Protein AF-A0A1B6MK88-F1 (afdb_monomer_lite)

pLDDT: mean 78.83, std 9.27, range [40.16, 91.38]

Structure (mmCIF, N/CA/C/O backbone):
data_AF-A0A1B6MK88-F1
#
_entry.id   AF-A0A1B6MK88-F1
#
loop_
_atom_site.group_PDB
_atom_site.id
_atom_site.type_symbol
_atom_site.label_atom_id
_atom_site.label_alt_id
_atom_site.label_comp_id
_atom_site.label_asym_id
_atom_site.label_entity_id
_atom_site.label_seq_id
_atom_site.pdbx_PDB_ins_code
_atom_site.Cartn_x
_atom_site.Cartn_y
_atom_site.Cartn_z
_atom_site.occupancy
_atom_site.B_iso_or_equiv
_atom_site.auth_seq_id
_atom_site.auth_comp_id
_atom_site.auth_asym_id
_atom_site.auth_atom_id
_atom_site.pdbx_PDB_model_num
ATOM 1 N N . HIS A 1 1 ? 33.446 7.384 -20.327 1.00 40.16 1 HIS A N 1
ATOM 2 C CA . HIS A 1 1 ? 32.654 6.382 -19.586 1.00 40.16 1 HIS A CA 1
ATOM 3 C C . HIS A 1 1 ? 31.606 7.085 -18.736 1.00 40.16 1 HIS A C 1
ATOM 5 O O . HIS A 1 1 ? 31.945 7.666 -17.711 1.00 40.16 1 HIS A O 1
ATOM 11 N N . GLY A 1 2 ? 30.368 7.143 -19.234 1.00 53.16 2 GLY A N 1
ATOM 12 C CA . GLY A 1 2 ? 29.246 7.795 -18.556 1.00 53.16 2 GLY A CA 1
ATOM 13 C C . GLY A 1 2 ? 28.803 6.989 -17.339 1.00 53.16 2 GLY A C 1
ATOM 14 O O . GLY A 1 2 ? 28.824 5.761 -17.363 1.00 53.16 2 GLY A O 1
ATOM 15 N N . LYS A 1 3 ? 28.448 7.677 -16.255 1.00 60.31 3 LYS A N 1
ATOM 16 C CA . LYS A 1 3 ? 27.880 7.045 -15.062 1.00 60.31 3 LYS A CA 1
ATOM 17 C C . LYS A 1 3 ? 26.518 6.463 -15.449 1.00 60.31 3 LYS A C 1
ATOM 19 O O . LYS A 1 3 ? 25.598 7.232 -15.710 1.00 60.31 3 LYS A O 1
ATOM 24 N N . HIS A 1 4 ? 26.408 5.140 -15.522 1.00 69.56 4 HIS A N 1
ATOM 25 C CA . HIS A 1 4 ? 25.116 4.473 -15.666 1.00 69.56 4 HIS A CA 1
ATOM 26 C C . HIS A 1 4 ? 24.305 4.680 -14.389 1.00 69.56 4 HIS A C 1
ATOM 28 O O . HIS A 1 4 ? 24.852 4.558 -13.295 1.00 69.56 4 HIS A O 1
ATOM 34 N N . TYR A 1 5 ? 23.030 5.031 -14.528 1.00 78.00 5 TYR A N 1
ATOM 35 C CA . TYR A 1 5 ? 22.099 5.079 -13.407 1.00 78.00 5 TYR A CA 1
ATOM 36 C C . TYR A 1 5 ? 21.602 3.668 -13.100 1.00 78.00 5 TYR A C 1
ATOM 38 O O . TYR A 1 5 ? 21.446 2.849 -14.004 1.00 78.00 5 TYR A O 1
ATOM 46 N N . ASP A 1 6 ? 21.353 3.391 -11.827 1.00 80.25 6 ASP A N 1
ATOM 47 C CA . ASP A 1 6 ? 20.857 2.095 -11.378 1.00 80.25 6 ASP A CA 1
ATOM 48 C C . ASP A 1 6 ? 19.701 2.319 -10.388 1.00 80.25 6 ASP A C 1
ATOM 50 O O . ASP A 1 6 ? 19.936 2.737 -9.249 1.00 80.25 6 ASP A O 1
ATOM 54 N N . PRO A 1 7 ? 18.445 2.086 -10.814 1.00 77.31 7 PRO A N 1
ATOM 55 C CA . PRO A 1 7 ? 17.267 2.299 -9.978 1.00 77.31 7 PRO A CA 1
ATOM 56 C C . PRO A 1 7 ? 17.134 1.252 -8.862 1.00 77.31 7 PRO A C 1
ATOM 58 O O . PRO A 1 7 ? 16.317 1.435 -7.963 1.00 77.31 7 PRO A O 1
ATOM 61 N N . SER A 1 8 ? 17.922 0.168 -8.892 1.00 80.81 8 SER A N 1
ATOM 62 C CA . SER A 1 8 ? 17.952 -0.834 -7.818 1.00 80.81 8 SER A CA 1
ATOM 63 C C . SER A 1 8 ? 18.765 -0.380 -6.600 1.00 80.81 8 SER A C 1
ATOM 65 O O . SER A 1 8 ? 18.667 -0.977 -5.524 1.00 80.81 8 SER A O 1
ATOM 67 N N . LYS A 1 9 ? 19.572 0.679 -6.757 1.00 84.12 9 LYS A N 1
ATOM 68 C CA . LYS A 1 9 ? 20.380 1.253 -5.679 1.00 84.12 9 LYS A CA 1
ATOM 69 C C . LYS A 1 9 ? 19.544 2.086 -4.727 1.00 84.12 9 LYS A C 1
ATOM 71 O O . LYS A 1 9 ? 18.450 2.549 -5.044 1.00 84.12 9 LYS A O 1
ATOM 76 N N . ARG A 1 10 ? 20.074 2.270 -3.519 1.00 81.00 10 ARG A N 1
ATOM 77 C CA . ARG A 1 10 ? 19.398 3.071 -2.505 1.00 81.00 10 ARG A CA 1
ATOM 78 C C . ARG A 1 10 ? 19.407 4.559 -2.885 1.00 81.00 10 ARG A C 1
ATOM 80 O O . ARG A 1 10 ? 20.339 5.001 -3.559 1.00 81.00 10 ARG A O 1
ATOM 87 N N . PRO A 1 11 ? 18.418 5.350 -2.425 1.00 79.88 11 PRO A N 1
ATOM 88 C CA . PRO A 1 11 ? 18.299 6.759 -2.798 1.00 79.88 11 PRO A CA 1
ATOM 89 C C . PRO A 1 11 ? 19.488 7.657 -2.435 1.00 79.88 11 PRO A C 1
ATOM 91 O O . PRO A 1 11 ? 19.638 8.735 -3.002 1.00 79.88 11 PRO A O 1
ATOM 94 N N . ASP A 1 12 ? 20.306 7.235 -1.474 1.00 80.19 12 ASP A N 1
ATOM 95 C CA . ASP A 1 12 ? 21.502 7.919 -0.985 1.00 80.19 12 ASP A CA 1
ATOM 96 C C . ASP A 1 12 ? 22.758 7.658 -1.836 1.00 80.19 12 ASP A C 1
ATOM 98 O O . ASP A 1 12 ? 23.760 8.365 -1.704 1.00 80.19 12 ASP A O 1
ATOM 102 N N . GLU A 1 13 ? 22.723 6.679 -2.741 1.00 83.81 13 GLU A N 1
ATOM 103 C CA . GLU A 1 13 ? 23.849 6.375 -3.618 1.00 83.81 13 GLU A CA 1
ATOM 104 C C . GLU A 1 13 ? 23.907 7.320 -4.827 1.00 83.81 13 GLU A C 1
ATOM 106 O O . GLU A 1 13 ? 22.906 7.621 -5.470 1.00 83.81 13 GLU A O 1
ATOM 111 N N . LYS A 1 14 ? 25.122 7.730 -5.220 1.00 79.62 14 LYS A N 1
ATOM 112 C CA . LYS A 1 14 ? 25.364 8.640 -6.364 1.00 79.62 14 LYS A CA 1
ATOM 113 C C . LYS A 1 14 ? 24.865 8.107 -7.715 1.00 79.62 14 LYS A C 1
ATOM 115 O O . LYS A 1 14 ? 24.796 8.868 -8.678 1.00 79.62 14 LYS A O 1
ATOM 120 N N . THR A 1 15 ? 24.600 6.808 -7.791 1.00 82.00 15 THR A N 1
ATOM 121 C CA . THR A 1 15 ? 24.132 6.086 -8.980 1.00 82.00 15 THR A CA 1
ATOM 122 C C . THR A 1 15 ? 22.601 6.082 -9.076 1.00 82.00 15 THR A C 1
ATOM 124 O O . THR A 1 15 ? 22.054 5.831 -10.149 1.00 82.00 15 THR A O 1
ATOM 127 N N . PHE A 1 16 ? 21.901 6.391 -7.979 1.00 82.25 16 PHE A N 1
ATOM 128 C CA . PHE A 1 16 ? 20.450 6.503 -7.960 1.00 82.25 16 PHE A CA 1
ATOM 129 C C . PHE A 1 16 ? 20.016 7.903 -8.401 1.00 82.25 16 PHE A C 1
ATOM 131 O O . PHE A 1 16 ? 20.466 8.919 -7.872 1.00 82.25 16 PHE A O 1
ATOM 138 N N . LEU A 1 17 ? 19.103 7.965 -9.369 1.00 80.88 17 LEU A N 1
ATOM 139 C CA . LEU A 1 17 ? 18.532 9.214 -9.860 1.00 80.88 17 LEU A CA 1
ATOM 140 C C . LEU A 1 17 ? 17.010 9.168 -9.731 1.00 80.88 17 LEU A C 1
ATOM 142 O O . LEU A 1 17 ? 16.325 8.502 -10.507 1.00 80.88 17 LEU A O 1
ATOM 146 N N . SER A 1 18 ? 16.485 9.938 -8.775 1.00 77.44 18 SER A N 1
ATOM 147 C CA . SER A 1 18 ? 15.043 10.043 -8.499 1.00 77.44 18 SER A CA 1
ATOM 148 C C . SER A 1 18 ? 14.233 10.451 -9.738 1.00 77.44 18 SER A C 1
ATOM 150 O O . SER A 1 18 ? 13.173 9.895 -10.000 1.00 77.44 18 SER A O 1
ATOM 152 N N . GLN A 1 19 ? 14.776 11.346 -10.571 1.00 81.31 19 GLN A N 1
ATOM 153 C CA . GLN A 1 19 ? 14.126 11.808 -11.807 1.00 81.31 19 GLN A CA 1
ATOM 154 C C . GLN A 1 19 ? 13.861 10.695 -12.839 1.00 81.31 19 GLN A C 1
ATOM 156 O O . GLN A 1 19 ? 12.984 10.853 -13.680 1.00 81.31 19 GLN A O 1
ATOM 161 N N . TYR A 1 20 ? 14.601 9.582 -12.775 1.00 78.19 20 TYR A N 1
ATOM 162 C CA . TYR A 1 20 ? 14.478 8.449 -13.701 1.00 78.19 20 TYR A CA 1
ATOM 163 C C . TYR A 1 20 ? 13.834 7.214 -13.054 1.00 78.19 20 TYR A C 1
ATOM 165 O O . TYR A 1 20 ? 13.792 6.154 -13.671 1.00 78.19 20 TYR A O 1
ATOM 173 N N . THR A 1 21 ? 13.330 7.328 -11.820 1.00 80.38 21 THR A N 1
ATOM 174 C CA . THR A 1 21 ? 12.731 6.209 -11.080 1.00 80.38 21 THR A CA 1
ATOM 175 C C . THR A 1 21 ? 11.312 6.563 -10.641 1.00 80.38 21 THR A C 1
ATOM 177 O O . THR A 1 21 ? 11.112 7.416 -9.778 1.00 80.38 21 THR A O 1
ATOM 180 N N . ALA A 1 22 ? 10.309 5.882 -11.198 1.00 81.12 22 ALA A N 1
ATOM 181 C CA . ALA A 1 22 ? 8.917 6.030 -10.781 1.00 81.12 22 ALA A CA 1
ATOM 182 C C . ALA A 1 22 ? 8.549 4.969 -9.732 1.00 81.12 22 ALA A C 1
ATOM 184 O O . ALA A 1 22 ? 8.818 3.785 -9.917 1.00 81.12 22 ALA A O 1
ATOM 185 N N . HIS A 1 23 ? 7.899 5.378 -8.642 1.00 84.88 23 HIS A N 1
ATOM 186 C CA . HIS A 1 23 ? 7.331 4.458 -7.655 1.00 84.88 23 HIS A CA 1
ATOM 187 C C . HIS A 1 23 ? 5.965 4.961 -7.183 1.00 84.88 23 HIS A C 1
ATOM 189 O O . HIS A 1 23 ? 5.702 6.163 -7.155 1.00 84.88 23 HIS A O 1
ATOM 195 N N . THR A 1 24 ? 5.081 4.040 -6.807 1.00 84.62 24 THR A N 1
ATOM 196 C CA . THR A 1 24 ? 3.793 4.365 -6.190 1.00 84.62 24 THR A CA 1
ATOM 197 C C . THR A 1 24 ? 3.539 3.424 -5.024 1.00 84.62 24 THR A C 1
ATOM 199 O O . THR A 1 24 ? 3.880 2.244 -5.081 1.00 84.62 24 THR A O 1
ATOM 202 N N . SER A 1 25 ? 2.952 3.944 -3.954 1.00 88.19 25 SER A N 1
ATOM 203 C CA . SER A 1 25 ? 2.546 3.157 -2.797 1.00 88.19 25 SER A CA 1
ATOM 204 C C . SER A 1 25 ? 1.074 3.416 -2.507 1.00 88.19 25 SER A C 1
ATOM 206 O O . SER A 1 25 ? 0.572 4.535 -2.626 1.00 88.19 25 SER A O 1
ATOM 208 N N . ARG A 1 26 ? 0.347 2.351 -2.164 1.00 89.06 26 ARG A N 1
ATOM 209 C CA . ARG A 1 26 ? -1.058 2.427 -1.765 1.00 89.06 26 ARG A CA 1
ATOM 210 C C . ARG A 1 26 ? -1.294 1.563 -0.544 1.00 89.06 26 ARG A C 1
ATOM 212 O O . ARG A 1 26 ? -0.758 0.463 -0.429 1.00 89.06 26 ARG A O 1
ATOM 219 N N . GLN A 1 27 ? -2.123 2.072 0.356 1.00 90.00 27 GLN A N 1
ATOM 220 C CA . GLN A 1 27 ? -2.554 1.336 1.528 1.00 90.00 27 GLN A CA 1
ATOM 221 C C . GLN A 1 27 ? -3.577 0.265 1.119 1.00 90.00 27 GLN A C 1
ATOM 223 O O . GLN A 1 27 ? -4.598 0.589 0.514 1.00 90.00 27 GLN A O 1
ATOM 228 N N . LEU A 1 28 ? -3.301 -1.001 1.446 1.00 88.19 28 LEU A N 1
ATOM 229 C CA . LEU A 1 28 ? -4.185 -2.130 1.117 1.00 88.19 28 LEU A CA 1
ATOM 230 C C . LEU A 1 28 ? -5.176 -2.469 2.240 1.00 88.19 28 LEU A C 1
ATOM 232 O O . LEU A 1 28 ? -6.263 -2.981 1.982 1.00 88.19 28 LEU A O 1
ATOM 236 N N . ASN A 1 29 ? -4.812 -2.188 3.489 1.00 90.94 29 ASN A N 1
ATOM 237 C CA . ASN A 1 29 ? -5.655 -2.421 4.657 1.00 90.94 29 ASN A CA 1
ATOM 238 C C . ASN A 1 29 ? -6.558 -1.222 4.964 1.00 90.94 29 ASN A C 1
ATOM 240 O O . ASN A 1 29 ? -6.332 -0.102 4.509 1.00 90.94 29 ASN A O 1
ATOM 244 N N . LYS A 1 30 ? -7.566 -1.444 5.813 1.00 90.19 30 LYS A N 1
ATOM 245 C CA . LYS A 1 30 ? -8.391 -0.371 6.375 1.00 90.19 30 LYS A CA 1
ATOM 246 C C . LYS A 1 30 ? -8.229 -0.329 7.884 1.00 90.19 30 LYS A C 1
ATOM 248 O O . LYS A 1 30 ? -8.293 -1.359 8.542 1.00 90.19 30 LYS A O 1
ATOM 253 N N . PHE A 1 31 ? -8.087 0.855 8.465 1.00 91.38 31 PHE A N 1
ATOM 254 C CA . PHE A 1 31 ? -8.126 0.982 9.920 1.00 91.38 31 PHE A CA 1
ATOM 255 C C . PHE A 1 31 ? -9.570 0.911 10.426 1.00 91.38 31 PHE A C 1
ATOM 257 O O . PHE A 1 31 ? -10.454 1.612 9.927 1.00 91.38 31 PHE A O 1
ATOM 264 N N . ARG A 1 32 ? -9.817 0.055 11.421 1.00 87.62 32 ARG A N 1
ATOM 265 C CA . ARG A 1 32 ? -11.113 -0.100 12.090 1.00 87.62 32 ARG A CA 1
ATOM 266 C C . ARG A 1 32 ? -10.944 0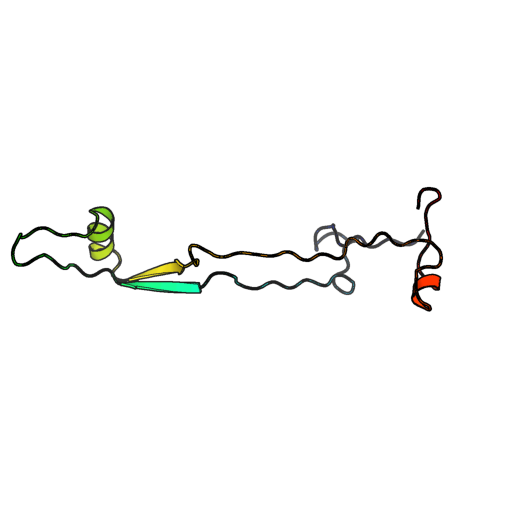.212 13.573 1.00 87.62 32 ARG A C 1
ATOM 268 O O . ARG A 1 32 ? -10.040 -0.308 14.216 1.00 87.62 32 ARG A O 1
ATOM 275 N N . LYS A 1 33 ? -11.831 1.048 14.117 1.00 86.00 33 LYS A N 1
ATOM 276 C CA . LYS A 1 33 ? -11.931 1.274 15.564 1.00 86.00 33 LYS A CA 1
ATOM 277 C C . LYS A 1 33 ? -12.759 0.148 16.174 1.00 86.00 33 LYS A C 1
ATOM 279 O O . LYS A 1 33 ? -13.945 0.042 15.869 1.00 86.00 33 LYS A O 1
ATOM 284 N N . LEU A 1 34 ? -12.139 -0.681 17.002 1.00 82.12 34 LEU A N 1
ATOM 285 C CA . LEU A 1 34 ? -12.830 -1.665 17.829 1.00 82.12 34 LEU A CA 1
ATOM 286 C C . LEU A 1 34 ? -13.151 -1.017 19.173 1.00 82.12 34 LEU A C 1
ATOM 288 O O . LEU A 1 34 ? -12.288 -0.394 19.793 1.00 82.12 34 LEU A O 1
ATOM 292 N N . ARG A 1 35 ? -14.411 -1.118 19.596 1.00 80.25 35 ARG A N 1
ATOM 293 C CA . ARG A 1 35 ? -14.868 -0.647 20.903 1.00 80.25 35 ARG A CA 1
ATOM 294 C C . ARG A 1 35 ? -15.138 -1.867 21.761 1.00 80.25 35 ARG A C 1
ATOM 296 O O . ARG A 1 35 ? -15.987 -2.678 21.406 1.00 80.25 35 ARG A O 1
ATOM 303 N N . PHE A 1 36 ? -14.441 -1.965 22.881 1.00 76.62 36 PHE A N 1
ATOM 304 C CA . PHE A 1 36 ? -14.648 -3.050 23.824 1.00 76.62 36 PHE A CA 1
ATOM 305 C C . PHE A 1 36 ? -15.711 -2.622 24.833 1.00 76.62 36 PHE A C 1
ATOM 307 O O . PHE A 1 36 ? -15.584 -1.595 25.503 1.00 76.62 36 PHE A O 1
ATOM 314 N N . THR A 1 37 ? -16.803 -3.377 24.906 1.00 73.44 37 THR A N 1
ATOM 315 C CA . THR A 1 37 ? -17.891 -3.142 25.858 1.00 73.44 37 THR A CA 1
ATOM 316 C C . THR A 1 37 ? -17.990 -4.319 26.804 1.00 73.44 37 THR A C 1
ATOM 318 O O . THR A 1 37 ? -18.123 -5.459 26.365 1.00 73.44 37 THR A O 1
ATOM 321 N N . LYS A 1 38 ? -17.984 -4.039 28.108 1.00 69.25 3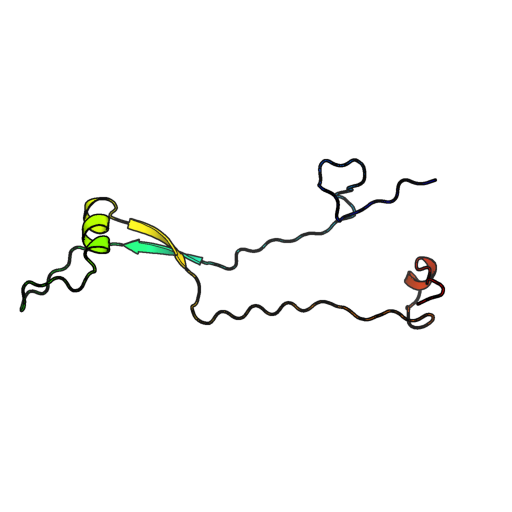8 LYS A N 1
ATOM 322 C CA . LYS A 1 38 ? -18.308 -5.043 29.116 1.00 69.25 38 LYS A CA 1
ATOM 323 C C . LYS A 1 38 ? -19.796 -5.355 29.014 1.00 69.25 38 LYS A C 1
ATOM 325 O O . LYS A 1 38 ? -20.626 -4.537 29.400 1.00 69.25 38 LYS A O 1
ATOM 330 N N . THR A 1 39 ? -20.124 -6.502 28.439 1.00 72.06 39 THR A N 1
ATOM 331 C CA . THR A 1 39 ? -21.496 -7.008 28.387 1.00 72.06 39 THR A CA 1
ATOM 332 C C . THR A 1 39 ? -21.498 -8.390 29.006 1.00 72.06 39 THR A C 1
ATOM 334 O O . THR A 1 39 ? -20.643 -9.208 28.683 1.00 72.06 39 THR A O 1
ATOM 337 N N . GLN A 1 40 ? -22.417 -8.618 29.934 1.00 74.56 40 GLN A N 1
ATOM 338 C CA . GLN A 1 40 ? -22.578 -9.883 30.637 1.00 74.56 40 GLN A CA 1
ATOM 339 C C . GLN A 1 40 ? -23.941 -10.452 30.259 1.00 74.56 40 GLN A C 1
ATOM 341 O O . GLN A 1 40 ? -24.911 -9.699 30.130 1.00 74.56 40 GLN A O 1
ATOM 346 N N . ASN A 1 41 ? -24.025 -11.765 30.057 1.00 75.06 41 ASN A N 1
ATOM 347 C CA . ASN A 1 41 ? -25.308 -12.404 29.811 1.00 75.06 41 ASN A CA 1
ATOM 348 C C . ASN A 1 41 ? -26.153 -12.361 31.095 1.00 75.06 41 ASN A C 1
ATOM 350 O O . ASN A 1 41 ? -25.738 -12.875 32.129 1.00 75.06 41 ASN A O 1
ATOM 354 N N . LEU A 1 42 ? -27.343 -11.761 31.030 1.00 78.56 42 LEU A N 1
ATOM 355 C CA . LEU A 1 42 ? -28.228 -11.605 32.191 1.00 78.56 42 LEU A CA 1
ATOM 356 C C . LEU A 1 42 ? -28.882 -12.923 32.643 1.00 78.56 42 LEU A C 1
ATOM 358 O O . LEU A 1 42 ? -29.367 -12.996 33.767 1.00 78.56 42 LEU A O 1
ATOM 362 N N . LEU A 1 43 ? -28.908 -13.946 31.782 1.00 76.25 43 LEU A N 1
ATOM 363 C CA . LEU A 1 43 ? -29.509 -15.253 32.072 1.00 76.25 43 LEU A CA 1
ATOM 364 C C . LEU A 1 43 ? -28.499 -16.246 32.660 1.00 76.25 43 LEU A C 1
ATOM 366 O O . LEU A 1 43 ? -28.874 -17.064 33.493 1.00 76.25 43 LEU A O 1
ATOM 370 N N . THR A 1 44 ? -27.233 -16.187 32.234 1.00 71.25 44 THR A N 1
ATOM 371 C CA . THR A 1 44 ? -26.189 -17.145 32.653 1.00 71.25 44 THR A CA 1
ATOM 372 C C . THR A 1 44 ? -25.094 -16.521 33.512 1.00 71.25 44 THR A C 1
ATOM 374 O O . THR 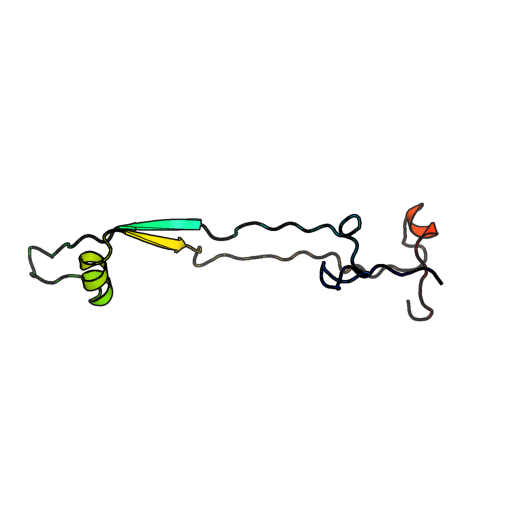A 1 44 ? -24.296 -17.243 34.093 1.00 71.25 44 THR A O 1
ATOM 377 N N . GLY A 1 45 ? -25.023 -15.189 33.599 1.00 70.94 45 GLY A N 1
ATOM 378 C CA . GLY A 1 45 ? -23.965 -14.480 34.321 1.00 70.94 45 GLY A CA 1
ATOM 379 C C . GLY A 1 45 ? -22.580 -14.604 33.678 1.00 70.94 45 GLY A C 1
ATOM 380 O O . GLY A 1 45 ? -21.624 -14.016 34.177 1.00 70.94 45 GLY A O 1
ATOM 381 N N . GLU A 1 46 ? -22.450 -15.323 32.567 1.00 74.44 46 GLU A N 1
ATOM 382 C CA . GLU A 1 46 ? -21.176 -15.551 31.895 1.00 74.44 46 GLU A CA 1
ATOM 383 C C . GLU A 1 46 ? -20.942 -14.519 30.786 1.00 74.44 46 GLU A C 1
ATOM 385 O O . GLU A 1 46 ? -21.866 -14.042 30.114 1.00 74.44 46 GLU A O 1
ATOM 390 N N . THR A 1 47 ? -19.676 -14.159 30.601 1.00 69.50 47 THR A N 1
ATOM 391 C CA . THR A 1 47 ? -19.230 -13.242 29.550 1.00 69.50 47 THR A CA 1
ATOM 392 C C . THR A 1 47 ? -18.784 -14.075 28.350 1.00 69.50 47 THR A C 1
ATOM 394 O O . THR A 1 47 ? -17.895 -14.906 28.484 1.00 69.50 47 THR A O 1
ATOM 397 N N . ALA A 1 48 ? -19.365 -13.844 27.169 1.00 66.81 48 ALA A N 1
ATOM 398 C CA . ALA A 1 48 ? -18.963 -14.535 25.933 1.00 66.81 48 ALA A CA 1
ATOM 399 C C . ALA A 1 48 ? -17.636 -14.014 25.340 1.00 66.81 48 ALA A C 1
ATOM 401 O O . ALA A 1 48 ? -17.109 -14.593 24.392 1.00 66.81 48 ALA A O 1
ATOM 402 N N . ALA A 1 49 ? -17.126 -12.898 25.868 1.00 66.56 49 ALA A N 1
ATOM 403 C CA . ALA A 1 49 ? -15.869 -12.298 25.447 1.00 66.56 49 ALA A CA 1
ATOM 404 C C . ALA A 1 49 ? -14.679 -13.076 26.012 1.00 66.56 49 ALA A C 1
ATOM 406 O O . ALA A 1 49 ? -14.721 -13.584 27.135 1.00 66.56 49 ALA A O 1
ATOM 407 N N . THR A 1 50 ? -13.598 -13.124 25.242 1.00 74.31 50 THR A N 1
ATOM 408 C CA . THR A 1 50 ? -12.361 -13.767 25.687 1.00 74.31 50 THR A CA 1
ATOM 409 C C . THR A 1 50 ? -11.765 -13.019 26.891 1.00 74.31 50 THR A C 1
ATOM 411 O O . THR A 1 50 ? -11.924 -11.799 27.003 1.00 74.31 50 THR A O 1
ATOM 414 N N . PRO A 1 51 ? -11.059 -13.700 27.813 1.00 70.19 51 PRO A N 1
ATOM 415 C CA . PRO A 1 51 ? -10.486 -13.056 29.002 1.00 70.19 51 PRO A CA 1
ATOM 416 C C . PRO A 1 51 ? -9.523 -11.907 28.654 1.00 70.19 51 PRO A C 1
ATOM 418 O O . PRO A 1 51 ? -9.443 -10.916 29.379 1.00 70.19 51 PRO A O 1
ATOM 421 N N . GLU A 1 52 ? -8.853 -11.986 27.503 1.00 68.25 52 GLU A N 1
ATOM 422 C CA . GLU A 1 52 ? -7.999 -10.917 26.979 1.00 68.25 52 GLU A CA 1
ATOM 423 C C . GLU A 1 52 ? -8.794 -9.669 26.565 1.00 68.25 52 GLU A C 1
ATOM 425 O O . GLU A 1 52 ? -8.376 -8.545 26.843 1.00 68.25 52 GLU A O 1
ATOM 430 N N . GLU A 1 53 ? -9.960 -9.836 25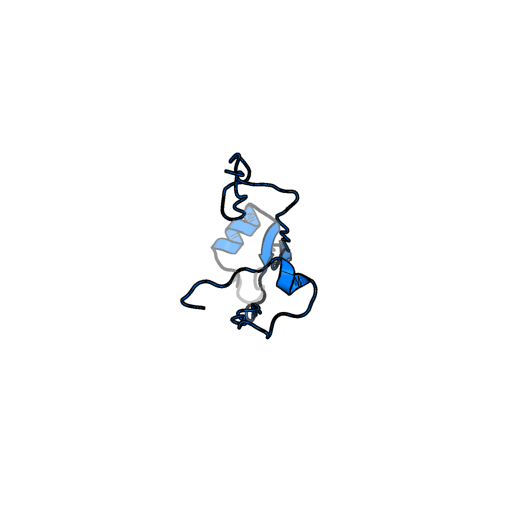.939 1.00 65.31 53 GLU A N 1
ATOM 431 C CA . GLU A 1 53 ? -10.838 -8.723 25.558 1.00 65.31 53 GLU A CA 1
ATOM 432 C C . GLU A 1 53 ? -11.457 -8.033 26.777 1.00 65.31 53 GLU A C 1
ATOM 434 O O . GLU A 1 53 ? -11.670 -6.821 26.750 1.00 65.31 53 GLU A O 1
ATOM 439 N N . VAL A 1 54 ? -11.701 -8.770 27.866 1.00 66.12 54 VAL A N 1
ATOM 440 C CA . VAL A 1 54 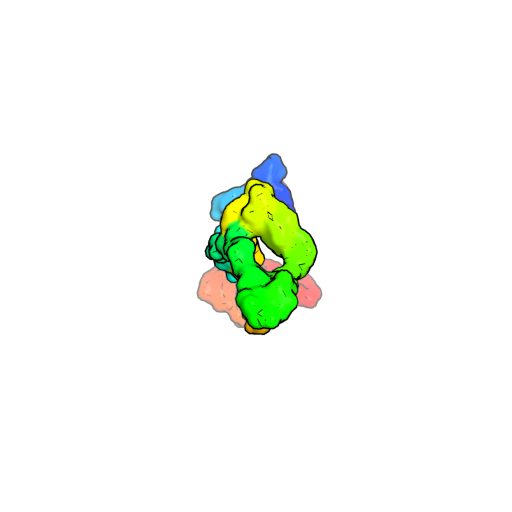? -12.203 -8.205 29.129 1.00 66.12 54 VAL A CA 1
ATOM 441 C C . VAL A 1 54 ? -11.151 -7.305 29.783 1.00 66.12 54 VAL A C 1
ATOM 443 O O . VAL A 1 54 ? -11.465 -6.176 30.165 1.00 66.12 54 VAL A O 1
ATOM 446 N N . LEU A 1 55 ? -9.891 -7.749 29.833 1.00 70.12 55 LEU A N 1
ATOM 447 C CA . LEU A 1 55 ? -8.766 -6.946 30.334 1.00 70.12 55 LEU A CA 1
ATOM 448 C C . LEU A 1 55 ? -8.494 -5.720 29.451 1.00 70.12 55 LEU A C 1
ATOM 450 O O . LEU A 1 55 ? -8.210 -4.623 29.944 1.00 70.12 55 LEU A O 1
ATOM 454 N N . LYS A 1 56 ? -8.626 -5.872 28.130 1.00 66.31 56 LYS A N 1
ATOM 455 C CA . LYS A 1 56 ? -8.522 -4.743 27.199 1.00 66.31 56 LYS A CA 1
ATOM 456 C C . LYS A 1 56 ? -9.680 -3.766 27.364 1.00 66.31 56 LYS A C 1
ATOM 458 O O . LYS A 1 56 ? -9.437 -2.569 27.372 1.00 66.31 56 LYS A O 1
ATOM 463 N N . ALA A 1 57 ? -10.905 -4.229 27.606 1.00 63.09 57 ALA A N 1
ATOM 464 C CA . ALA A 1 57 ? -12.037 -3.350 27.911 1.00 63.09 57 ALA A CA 1
ATOM 465 C C . ALA A 1 57 ? -11.830 -2.526 29.194 1.00 63.09 57 ALA A C 1
ATOM 467 O O . ALA A 1 57 ? -12.379 -1.429 29.322 1.00 63.09 57 ALA A O 1
ATOM 468 N N . GLU A 1 58 ? -11.058 -3.050 30.149 1.00 65.50 58 GLU A N 1
ATOM 469 C CA . GLU A 1 58 ? -10.720 -2.374 31.405 1.00 65.50 58 GLU A CA 1
ATOM 470 C C . GLU A 1 58 ? -9.697 -1.261 31.236 1.00 65.50 58 GLU A C 1
ATOM 472 O O . GLU A 1 58 ? -9.824 -0.204 31.853 1.00 65.50 58 GLU A O 1
ATOM 477 N N . THR A 1 59 ? -8.710 -1.487 30.379 1.00 66.25 59 THR A N 1
ATOM 478 C CA . THR A 1 59 ? -7.551 -0.606 30.218 1.00 66.25 59 THR A CA 1
ATOM 479 C C . THR A 1 59 ? -7.695 0.336 29.022 1.00 66.25 59 THR A C 1
ATOM 481 O O . THR A 1 59 ? -7.409 1.529 29.122 1.00 66.25 59 THR A O 1
ATOM 484 N N . LEU A 1 60 ? -8.193 -0.172 27.895 1.00 65.94 60 LEU A N 1
ATOM 485 C CA . LEU A 1 60 ? -8.277 0.495 26.600 1.00 65.94 60 LEU A CA 1
ATOM 486 C C . LEU A 1 60 ? -9.702 0.369 26.040 1.00 65.94 60 LEU A C 1
ATOM 488 O O . LEU A 1 60 ? -10.057 -0.579 25.349 1.00 65.94 60 LEU A O 1
ATOM 492 N N . LYS A 1 61 ? -10.542 1.381 26.290 1.00 67.44 61 LYS A N 1
ATOM 493 C CA . LYS A 1 61 ? -11.947 1.419 25.821 1.00 67.44 61 LYS A CA 1
ATOM 494 C C . LYS A 1 61 ? -12.095 1.272 24.297 1.00 67.44 61 LYS A C 1
ATOM 496 O O . LYS A 1 61 ? -13.146 0.842 23.816 1.00 67.44 61 LYS A O 1
ATOM 501 N N . THR A 1 62 ? -11.075 1.668 23.536 1.00 76.56 62 THR A N 1
ATOM 502 C CA . THR A 1 62 ? -11.055 1.592 22.071 1.00 76.56 62 THR A CA 1
ATOM 503 C C . THR A 1 62 ? -9.650 1.322 21.549 1.00 76.56 62 THR A C 1
ATOM 505 O O . THR A 1 62 ? -8.711 1.985 21.985 1.00 76.56 62 THR A O 1
ATOM 508 N N . GLU A 1 63 ? -9.528 0.448 20.552 1.00 84.00 63 GLU A N 1
ATOM 509 C CA . GLU A 1 63 ? -8.272 0.144 19.855 1.00 84.00 63 GLU A CA 1
ATOM 510 C C . GLU A 1 63 ? -8.441 0.373 18.345 1.00 84.00 63 GLU A C 1
ATOM 512 O O . GLU A 1 63 ? -9.484 0.056 17.762 1.00 84.00 63 GLU A O 1
ATOM 517 N N . ILE A 1 64 ? -7.433 0.968 17.701 1.00 86.62 64 ILE A N 1
ATOM 518 C CA . ILE A 1 64 ? -7.391 1.100 16.240 1.00 86.62 64 ILE A CA 1
ATOM 519 C C . ILE A 1 64 ? -6.636 -0.108 15.699 1.00 86.62 64 ILE A C 1
ATOM 521 O O . ILE A 1 64 ? -5.437 -0.234 15.923 1.00 86.62 64 ILE A O 1
ATOM 525 N N . VAL A 1 65 ? -7.328 -0.967 14.954 1.00 87.50 65 VAL A N 1
ATOM 526 C CA . VAL A 1 65 ? -6.744 -2.184 14.385 1.00 87.50 65 VAL A CA 1
ATOM 527 C C . VAL A 1 65 ? -6.669 -2.082 12.867 1.00 87.50 65 VAL A C 1
ATOM 529 O O . VAL A 1 65 ? -7.576 -1.575 12.200 1.00 87.50 65 VAL A O 1
ATOM 532 N N . SER A 1 66 ? -5.567 -2.584 12.315 1.00 90.62 66 SER A N 1
ATOM 533 C CA . SER A 1 66 ? -5.409 -2.831 10.885 1.00 90.62 66 SER A CA 1
ATOM 534 C C . SER A 1 66 ? -6.325 -3.981 10.456 1.00 90.62 66 SER A C 1
ATOM 536 O O . SER A 1 66 ? -6.000 -5.149 10.658 1.00 90.62 66 SER A O 1
ATOM 538 N N . HIS A 1 67 ? -7.461 -3.662 9.842 1.00 90.06 67 HIS A N 1
ATOM 539 C CA . HIS A 1 67 ? -8.408 -4.642 9.328 1.00 90.06 67 HIS A CA 1
ATOM 540 C C . HIS A 1 67 ? -8.077 -5.038 7.883 1.00 90.06 67 HIS A C 1
ATOM 542 O O . HIS A 1 67 ? -8.011 -4.193 6.984 1.00 90.06 67 HIS A O 1
ATOM 548 N N . TRP A 1 68 ? -7.935 -6.345 7.680 1.00 91.06 68 TRP A N 1
ATOM 549 C CA . TRP A 1 68 ? -7.782 -6.998 6.384 1.00 91.06 68 TRP A CA 1
ATOM 550 C C . TRP A 1 68 ? -9.038 -7.813 6.068 1.00 91.06 68 TRP A C 1
ATOM 552 O O . TRP A 1 68 ? -9.637 -8.406 6.969 1.00 91.06 68 TRP A O 1
ATOM 562 N N . HIS A 1 69 ? -9.445 -7.847 4.798 1.00 86.88 69 HIS A N 1
ATOM 563 C CA . HIS A 1 69 ? -10.494 -8.770 4.368 1.00 86.88 69 HIS A CA 1
ATOM 564 C C . HIS A 1 69 ? -9.927 -10.201 4.391 1.00 86.88 69 HIS A C 1
ATOM 566 O O . HIS A 1 69 ? -8.843 -10.402 3.841 1.00 86.88 69 HIS A O 1
ATOM 572 N N . PRO A 1 70 ? -10.616 -11.191 4.994 1.00 89.06 70 PRO A N 1
ATOM 573 C CA . PRO A 1 70 ? -10.071 -12.545 5.156 1.00 89.06 70 PRO A CA 1
ATOM 574 C C . PRO A 1 70 ? -9.801 -13.243 3.817 1.00 89.06 70 PRO A C 1
ATOM 576 O O . PRO A 1 70 ? -8.878 -14.041 3.716 1.00 89.06 70 PRO A O 1
ATOM 579 N N . ASN A 1 71 ? -10.558 -12.882 2.777 1.00 91.25 71 ASN A N 1
ATOM 580 C CA . ASN A 1 71 ? -10.418 -13.417 1.422 1.00 91.25 71 ASN A CA 1
ATOM 581 C C . ASN A 1 71 ? -9.970 -12.308 0.456 1.00 91.25 71 ASN A C 1
ATOM 583 O O . ASN A 1 71 ? -10.694 -11.971 -0.478 1.00 91.25 71 ASN A O 1
ATOM 587 N N . LEU A 1 72 ? -8.861 -11.627 0.752 1.00 86.81 72 LEU A N 1
ATOM 588 C CA . LEU A 1 72 ? -8.259 -10.657 -0.168 1.00 86.81 72 LEU A CA 1
ATOM 589 C C . LEU A 1 72 ? -7.333 -11.389 -1.147 1.00 86.81 72 LEU A C 1
ATOM 591 O O . LEU A 1 72 ? -6.427 -12.099 -0.720 1.00 86.81 72 LEU A O 1
ATOM 595 N N . THR A 1 73 ? -7.512 -11.162 -2.446 1.00 89.12 73 THR A N 1
ATOM 596 C CA . THR A 1 73 ? -6.587 -11.637 -3.484 1.00 89.12 73 THR A CA 1
ATOM 597 C C . THR A 1 73 ? -5.846 -10.448 -4.080 1.00 89.12 73 THR A C 1
ATOM 599 O O . THR A 1 73 ? -6.463 -9.452 -4.457 1.00 89.12 73 THR A O 1
ATOM 602 N N . ILE A 1 74 ? -4.520 -10.550 -4.162 1.00 88.94 74 ILE A N 1
ATOM 603 C CA . ILE A 1 74 ? -3.654 -9.532 -4.759 1.00 88.94 74 ILE A CA 1
ATOM 604 C C . ILE A 1 74 ? -3.064 -10.132 -6.031 1.00 88.94 74 ILE A C 1
ATOM 606 O O . ILE A 1 74 ? -2.259 -11.057 -5.960 1.00 88.94 74 ILE A O 1
ATOM 610 N N . ASN A 1 75 ? -3.461 -9.598 -7.184 1.00 90.00 75 ASN A N 1
ATOM 611 C CA . ASN A 1 75 ? -2.906 -9.996 -8.472 1.00 90.00 75 ASN A CA 1
ATOM 612 C C . ASN A 1 75 ? -1.824 -8.998 -8.874 1.00 90.00 75 ASN A C 1
ATOM 614 O O . ASN A 1 75 ? -2.113 -7.820 -9.087 1.00 90.00 75 ASN A O 1
ATOM 618 N N . LEU A 1 76 ? -0.588 -9.476 -8.981 1.00 89.75 76 LEU A N 1
ATOM 619 C CA . LEU A 1 76 ? 0.509 -8.713 -9.554 1.00 89.75 76 LEU A CA 1
ATOM 620 C C . LEU A 1 76 ? 0.605 -9.065 -11.040 1.00 89.75 76 LEU A C 1
ATOM 622 O O . LEU A 1 76 ? 0.968 -10.184 -11.389 1.00 89.75 76 LEU A O 1
ATOM 626 N N . VAL A 1 77 ? 0.250 -8.116 -11.903 1.00 87.25 77 VAL A N 1
ATOM 627 C CA . VAL A 1 77 ? 0.415 -8.246 -13.353 1.00 87.25 77 VAL A CA 1
ATOM 628 C C . VAL A 1 77 ? 1.652 -7.457 -13.738 1.00 87.25 77 VAL A C 1
ATOM 630 O O . VAL A 1 77 ? 1.686 -6.237 -13.589 1.00 87.25 77 VAL A O 1
ATOM 633 N N . THR A 1 78 ? 2.672 -8.165 -14.202 1.00 88.50 78 THR A N 1
ATOM 634 C CA . THR A 1 78 ? 3.908 -7.574 -14.717 1.00 88.50 78 THR A CA 1
ATOM 635 C C . THR A 1 78 ? 4.061 -7.933 -16.178 1.00 88.50 78 THR A C 1
ATOM 637 O O . THR A 1 78 ? 3.823 -9.081 -16.554 1.00 88.50 78 THR A O 1
ATOM 640 N N . ASP A 1 79 ? 4.498 -6.971 -16.981 1.00 85.62 79 ASP A N 1
ATOM 641 C CA . ASP A 1 79 ? 4.952 -7.250 -18.334 1.00 85.62 79 ASP A CA 1
ATOM 642 C C . ASP A 1 79 ? 6.339 -7.900 -18.260 1.00 85.62 79 ASP A C 1
ATOM 644 O O . ASP A 1 79 ? 7.314 -7.268 -17.857 1.00 85.62 79 ASP A O 1
ATOM 648 N N . GLN A 1 80 ? 6.398 -9.194 -18.565 1.00 82.94 80 GLN A N 1
ATOM 649 C CA . GLN A 1 80 ? 7.640 -9.961 -18.702 1.00 82.94 80 GLN A CA 1
ATOM 650 C C . GLN A 1 80 ? 7.867 -10.362 -20.163 1.00 82.94 80 GLN A C 1
ATOM 652 O O . GLN A 1 80 ? 8.517 -11.370 -20.437 1.00 82.94 80 GLN A O 1
ATOM 657 N N . THR A 1 81 ? 7.286 -9.620 -21.111 1.00 80.81 81 THR A N 1
ATOM 658 C CA . THR A 1 81 ? 7.473 -9.898 -22.533 1.00 80.81 81 THR A CA 1
ATOM 659 C C . THR A 1 81 ? 8.955 -9.783 -22.863 1.00 80.81 81 THR A C 1
ATOM 661 O O . THR A 1 81 ? 9.553 -8.728 -22.665 1.00 80.81 81 THR A O 1
ATOM 664 N N . ASN A 1 82 ? 9.548 -10.868 -23.362 1.00 79.12 82 ASN A N 1
ATOM 665 C CA . ASN A 1 82 ? 10.916 -10.832 -23.860 1.00 79.12 82 ASN A CA 1
ATOM 666 C C . ASN A 1 82 ? 10.917 -10.129 -25.220 1.00 79.12 82 ASN A C 1
ATOM 668 O O . ASN A 1 82 ? 10.136 -10.494 -26.102 1.00 79.12 82 ASN A O 1
ATOM 672 N N . TRP A 1 83 ? 11.742 -9.099 -25.378 1.00 80.19 83 TRP A N 1
ATOM 673 C CA . TRP A 1 83 ? 11.799 -8.339 -26.624 1.00 80.19 83 TRP A CA 1
ATOM 674 C C . TRP A 1 83 ? 12.688 -9.085 -27.616 1.00 80.19 83 TRP A C 1
ATOM 676 O O . TRP A 1 83 ? 13.695 -9.669 -27.227 1.00 80.19 83 TRP 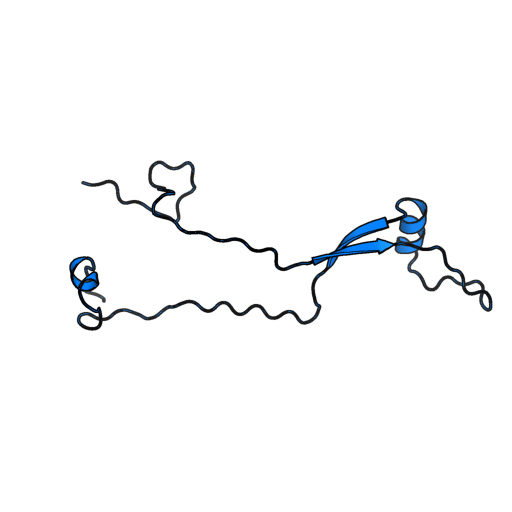A O 1
ATOM 686 N N . VAL A 1 84 ? 12.298 -9.093 -28.889 1.00 80.94 84 VAL A N 1
ATOM 687 C CA . VAL A 1 84 ? 13.073 -9.717 -29.967 1.00 80.94 84 VAL A CA 1
ATOM 688 C C . VAL A 1 84 ? 13.491 -8.622 -30.940 1.00 80.94 84 VAL A C 1
ATOM 690 O O . VAL A 1 84 ? 12.741 -7.670 -31.177 1.00 80.94 84 VAL A O 1
ATOM 693 N N . GLU A 1 85 ? 14.683 -8.743 -31.517 1.00 77.19 85 GLU A N 1
ATOM 694 C CA . GLU A 1 85 ? 15.159 -7.816 -32.540 1.00 77.19 85 GLU A CA 1
ATOM 695 C C . GLU A 1 85 ? 14.122 -7.703 -33.679 1.00 77.19 85 GLU A C 1
ATOM 697 O O . GLU A 1 85 ? 13.638 -8.700 -34.217 1.00 77.19 85 GLU A O 1
ATOM 702 N N . GLY A 1 86 ? 13.699 -6.475 -33.993 1.00 79.50 86 GLY A N 1
ATOM 703 C CA . GLY A 1 86 ? 12.655 -6.194 -34.987 1.00 79.50 86 GLY A CA 1
ATOM 704 C C . GLY A 1 86 ? 11.205 -6.197 -34.474 1.00 79.50 86 GLY A C 1
ATOM 705 O O . GLY A 1 86 ? 10.333 -5.684 -35.175 1.00 79.50 86 GLY A O 1
ATOM 706 N N . SER A 1 87 ? 10.918 -6.685 -33.258 1.00 83.00 87 SER A N 1
ATOM 707 C CA . SER A 1 87 ? 9.585 -6.538 -32.636 1.00 83.00 87 SER A CA 1
ATOM 708 C C . SER A 1 87 ? 9.403 -5.191 -31.931 1.00 83.00 87 SER A C 1
ATOM 710 O O . SER A 1 87 ? 8.293 -4.844 -31.525 1.00 83.00 87 SER A O 1
ATOM 712 N N . VAL A 1 88 ? 10.497 -4.449 -31.749 1.00 85.00 88 VAL A N 1
ATOM 713 C CA . VAL A 1 88 ? 10.517 -3.167 -31.049 1.00 85.00 88 VAL A CA 1
ATOM 714 C C . VAL A 1 88 ? 10.009 -2.060 -31.976 1.00 85.00 88 VAL A C 1
ATOM 716 O O . VAL A 1 88 ? 10.625 -1.799 -33.012 1.00 85.00 88 VAL A O 1
ATOM 719 N N . PRO A 1 89 ? 8.906 -1.377 -31.632 1.00 84.75 89 PRO A N 1
ATOM 720 C CA . PRO A 1 89 ? 8.366 -0.325 -32.477 1.00 84.75 89 PRO A CA 1
ATOM 721 C C . PRO A 1 89 ? 9.298 0.905 -32.523 1.00 84.75 89 PRO A C 1
ATOM 723 O O . PRO A 1 89 ? 9.881 1.289 -31.501 1.00 84.75 89 PRO A O 1
ATOM 726 N N . PRO A 1 90 ? 9.417 1.582 -33.681 1.00 84.12 90 PRO A N 1
ATOM 727 C CA . PRO A 1 90 ? 10.045 2.901 -33.755 1.00 84.12 90 PRO A CA 1
ATOM 728 C C . PRO A 1 90 ? 9.268 3.919 -32.898 1.00 84.12 90 PRO A C 1
ATOM 730 O O . PRO A 1 90 ? 8.036 3.849 -32.862 1.00 84.12 90 PRO A O 1
ATOM 733 N N . PRO A 1 91 ? 9.921 4.887 -32.224 1.00 86.56 91 PRO A N 1
ATOM 734 C CA . PRO A 1 91 ? 11.356 5.206 -32.239 1.00 86.56 91 PRO A CA 1
ATOM 735 C C . PRO A 1 91 ? 12.173 4.509 -31.136 1.00 86.56 91 PRO A C 1
ATOM 737 O O . PRO A 1 91 ? 13.381 4.700 -31.064 1.00 86.56 91 PRO A O 1
ATOM 740 N N . ILE A 1 92 ? 11.544 3.712 -30.262 1.00 80.88 92 ILE A N 1
ATOM 741 C CA . ILE A 1 92 ? 12.228 3.065 -29.127 1.00 80.88 92 ILE A CA 1
ATOM 742 C C . ILE A 1 92 ? 13.357 2.140 -29.592 1.00 80.88 92 ILE A C 1
ATOM 744 O O . ILE A 1 92 ? 14.365 2.040 -28.901 1.00 80.88 92 ILE A O 1
ATOM 748 N N . ASN A 1 93 ? 13.208 1.524 -30.768 1.00 81.19 93 ASN A N 1
ATOM 749 C CA . ASN A 1 93 ? 14.244 0.715 -31.414 1.00 81.19 93 ASN A CA 1
ATOM 750 C C . ASN A 1 93 ? 15.625 1.405 -31.417 1.00 81.19 93 ASN A C 1
ATOM 752 O O . ASN A 1 93 ? 16.626 0.772 -31.116 1.00 81.19 93 ASN A O 1
ATOM 756 N N . GLU A 1 94 ? 15.684 2.718 -31.658 1.00 83.81 94 GLU A N 1
ATOM 757 C CA . GLU A 1 94 ? 16.952 3.461 -31.754 1.00 83.81 94 GLU A CA 1
ATOM 758 C C . GLU A 1 94 ? 17.733 3.536 -30.430 1.00 83.81 94 GLU A C 1
ATOM 760 O O . GLU A 1 94 ? 18.907 3.896 -30.427 1.00 83.81 94 GLU A O 1
ATOM 765 N N . PHE A 1 95 ? 17.092 3.208 -29.304 1.00 81.00 95 PHE A N 1
ATOM 766 C CA . PHE A 1 95 ? 17.664 3.305 -27.960 1.00 81.00 95 PHE A CA 1
ATOM 767 C C . PHE A 1 95 ? 17.847 1.943 -27.275 1.00 81.00 95 PHE A C 1
ATOM 769 O O . PHE A 1 95 ? 18.164 1.906 -26.085 1.00 81.00 95 PHE A O 1
ATOM 776 N N . VAL A 1 96 ? 17.621 0.835 -27.987 1.00 79.94 96 VAL A N 1
ATOM 777 C CA . VAL A 1 96 ? 17.718 -0.527 -27.446 1.00 79.94 96 VAL A CA 1
ATOM 778 C C . VAL A 1 96 ? 18.825 -1.283 -28.173 1.00 79.94 96 VAL A C 1
ATOM 780 O O . VAL A 1 96 ? 18.793 -1.421 -29.390 1.00 79.94 96 VAL A O 1
ATOM 783 N N . GLU A 1 97 ? 19.788 -1.804 -27.414 1.00 81.25 97 GLU A N 1
ATOM 784 C CA . GLU A 1 97 ? 20.840 -2.689 -27.917 1.00 81.25 97 GLU A CA 1
ATOM 785 C C . GLU A 1 97 ? 20.592 -4.104 -27.383 1.00 81.25 97 GLU A C 1
ATOM 787 O O . GLU A 1 97 ? 20.482 -4.306 -26.171 1.00 81.25 97 GLU A O 1
ATOM 792 N N . PHE A 1 98 ? 20.480 -5.074 -28.290 1.00 80.00 98 PHE A N 1
ATOM 793 C CA . PHE A 1 98 ? 20.327 -6.488 -27.950 1.00 80.00 98 PHE A CA 1
ATOM 794 C C . PHE A 1 98 ? 21.698 -7.126 -27.726 1.00 80.00 98 PHE A C 1
ATOM 796 O O . PHE A 1 98 ? 22.681 -6.763 -28.374 1.00 80.00 98 PHE A O 1
ATOM 803 N N . THR A 1 99 ? 21.774 -8.074 -26.795 1.00 80.38 99 THR A N 1
ATOM 804 C CA . THR A 1 99 ? 23.007 -8.844 -26.581 1.00 80.38 99 THR A CA 1
ATOM 805 C C . THR A 1 99 ? 23.050 -10.039 -27.532 1.00 80.38 99 THR A C 1
ATOM 807 O O . THR A 1 99 ? 22.007 -10.480 -28.005 1.00 80.38 99 THR A O 1
ATOM 810 N N . ASP A 1 100 ? 24.227 -10.619 -27.790 1.00 75.06 100 ASP A N 1
ATOM 811 C CA . ASP A 1 100 ? 24.370 -11.785 -28.689 1.00 75.06 100 ASP A CA 1
ATOM 812 C C . ASP A 1 100 ? 23.499 -12.996 -28.282 1.00 75.06 100 ASP A C 1
ATOM 814 O O . ASP A 1 100 ? 23.267 -13.909 -29.075 1.00 75.06 100 ASP A O 1
ATOM 818 N N . THR A 1 101 ? 23.023 -13.026 -27.036 1.00 70.81 101 THR A N 1
ATOM 819 C CA . THR A 1 101 ? 22.150 -14.070 -26.486 1.00 70.81 101 THR A CA 1
ATOM 820 C C . THR A 1 101 ? 20.652 -13.754 -26.562 1.00 70.81 101 THR A C 1
ATOM 822 O O . THR A 1 101 ? 19.853 -14.588 -26.131 1.00 70.81 101 THR A O 1
ATOM 825 N N . GLY A 1 102 ? 20.274 -12.600 -27.124 1.00 53.16 102 GLY A N 1
ATOM 826 C CA . GLY A 1 102 ? 18.929 -12.022 -27.039 1.00 53.16 102 GLY A CA 1
ATOM 827 C C . GLY A 1 102 ? 18.867 -10.969 -25.949 1.00 53.16 102 GLY A C 1
ATOM 828 O O . GLY A 1 102 ? 19.085 -11.328 -24.772 1.00 53.16 102 GLY A O 1
#

Organism: NCBI:txid36148

Foldseek 3Di:
DDQAADCVDDPPDPSHDPVPDDDDDDDQWDKDKDFQDDDADPVPRHDPDDPVSVVCVVPPRIDTDGDDDPPDDDDDDDPPDDDDVPNDDPPVNVVDDDDPVD

Radius of gyration: 27.67 Å; chains: 1; bounding box: 62×29×69 Å

InterPro domains:
  IPR008429 Cleft lip and palate transmembrane 1 [PF05602] (8-102)
  IPR008429 Cleft lip and palate transmembrane 1 [PTHR21347] (8-100)

Secondary structure (DSSP, 8-state):
------TTS-TTSTT--GGG--------SEEEEEE------TTT----S-HHHHHHHHH-SEEEEEE--TT---------PPP-TTTSPTTGGGG----TT-

Sequence (102 aa):
HGKHYDPSKRPDEKTFLSQYTAHTSRQLNKFRKLRFTKTQNLLTGETAATPEEVLKAETLKTEIVSHWHPNLTINLVTDQTNWVEGSVPPPINEFVEFTDTG